Protein AF-A0A7X7R0M0-F1 (afdb_monomer)

Mean predicted aligned error: 4.73 Å

Sequence (84 aa):
ALKGIITSFKARLKARKELKLIKLIEKAEMLRVMTGYRYYILKIKGKNKIVSKQTAKRWCKDGTFRKGTTIEMIEKIAIYKTRL

Structure (mmCIF, N/CA/C/O backbone):
data_AF-A0A7X7R0M0-F1
#
_entry.id   AF-A0A7X7R0M0-F1
#
loop_
_atom_site.group_PDB
_atom_site.id
_atom_site.type_symbol
_atom_site.label_atom_id
_atom_site.label_alt_id
_atom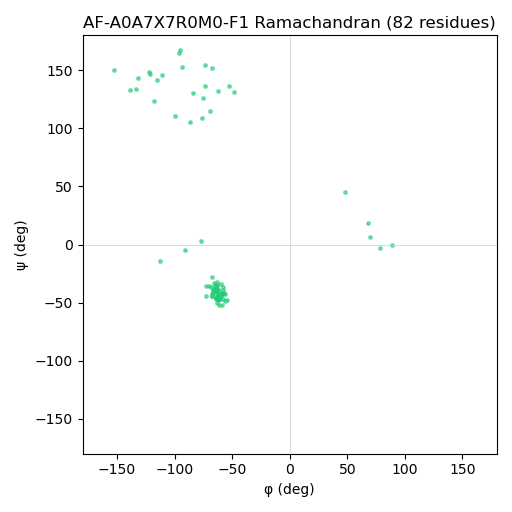_site.label_comp_id
_atom_site.label_asym_id
_atom_site.label_entity_id
_atom_site.label_seq_id
_atom_site.pdbx_PDB_ins_code
_atom_site.Cartn_x
_atom_site.Cartn_y
_atom_site.Cartn_z
_atom_site.occupancy
_atom_site.B_iso_or_equiv
_atom_site.auth_seq_id
_atom_site.auth_comp_id
_atom_site.auth_asym_id
_atom_site.auth_atom_id
_atom_site.pdbx_PDB_model_num
ATOM 1 N N . ALA A 1 1 ? 39.680 -5.722 1.896 1.00 67.25 1 ALA A N 1
ATOM 2 C CA . ALA A 1 1 ? 38.833 -6.672 1.138 1.00 67.25 1 ALA A CA 1
ATOM 3 C C . ALA A 1 1 ? 37.396 -6.783 1.685 1.00 67.25 1 ALA A C 1
ATOM 5 O O . ALA A 1 1 ? 36.462 -6.459 0.963 1.00 67.25 1 ALA A O 1
ATOM 6 N N . LEU A 1 2 ? 37.189 -7.149 2.960 1.00 73.06 2 LEU A N 1
ATOM 7 C CA . LEU A 1 2 ? 35.855 -7.422 3.543 1.00 73.06 2 LEU A CA 1
ATOM 8 C C . LEU A 1 2 ? 34.867 -6.236 3.539 1.00 73.06 2 LEU A C 1
ATOM 10 O O . LEU A 1 2 ? 33.703 -6.403 3.176 1.00 73.06 2 LEU A O 1
ATOM 14 N N . LYS A 1 3 ? 35.328 -5.018 3.872 1.00 75.38 3 LYS A N 1
ATOM 15 C CA . LYS A 1 3 ? 34.492 -3.800 3.814 1.00 75.38 3 LYS A CA 1
ATOM 16 C C . LYS A 1 3 ? 33.916 -3.553 2.411 1.00 75.38 3 LYS A C 1
ATOM 18 O O . LYS A 1 3 ? 32.751 -3.193 2.303 1.00 75.38 3 LYS A O 1
ATOM 23 N N . GLY A 1 4 ? 34.689 -3.796 1.349 1.00 80.38 4 GLY A N 1
ATOM 24 C CA . GLY A 1 4 ? 34.236 -3.616 -0.038 1.00 80.38 4 GLY A CA 1
ATOM 25 C C . GLY A 1 4 ? 33.128 -4.595 -0.438 1.00 80.38 4 GLY A C 1
ATOM 26 O O . GLY A 1 4 ? 32.154 -4.199 -1.076 1.00 80.38 4 GLY A O 1
ATOM 27 N N . ILE A 1 5 ? 33.227 -5.849 0.014 1.00 81.94 5 ILE A N 1
ATOM 28 C CA . ILE A 1 5 ? 32.216 -6.894 -0.220 1.00 81.94 5 ILE A CA 1
ATOM 29 C C . ILE A 1 5 ? 30.910 -6.569 0.521 1.00 81.94 5 ILE A C 1
ATOM 31 O O . ILE A 1 5 ? 29.824 -6.661 -0.048 1.00 81.94 5 ILE A O 1
ATOM 35 N N . ILE A 1 6 ? 30.995 -6.132 1.781 1.00 86.69 6 ILE A N 1
ATOM 36 C CA . ILE A 1 6 ? 29.809 -5.750 2.563 1.00 86.69 6 ILE A CA 1
ATOM 37 C C . ILE A 1 6 ? 29.103 -4.546 1.924 1.00 86.69 6 ILE A C 1
ATOM 39 O O . ILE A 1 6 ? 27.873 -4.523 1.828 1.00 86.69 6 ILE A O 1
ATOM 43 N N . THR A 1 7 ? 29.866 -3.550 1.470 1.00 87.94 7 THR A N 1
ATOM 44 C CA . THR A 1 7 ? 29.316 -2.354 0.822 1.00 87.94 7 THR A CA 1
ATOM 45 C C . THR A 1 7 ? 28.601 -2.698 -0.484 1.00 87.94 7 THR A C 1
ATOM 47 O O . THR A 1 7 ? 27.453 -2.285 -0.675 1.00 87.94 7 THR A O 1
ATOM 50 N N . SER A 1 8 ? 29.213 -3.509 -1.352 1.00 85.50 8 SER A N 1
ATOM 51 C CA . SER A 1 8 ? 28.596 -3.921 -2.620 1.00 85.50 8 SER A CA 1
ATOM 52 C C . SER A 1 8 ? 27.342 -4.779 -2.406 1.00 85.50 8 SER A C 1
ATOM 54 O O . SER A 1 8 ? 26.332 -4.594 -3.093 1.00 85.50 8 SER A O 1
ATOM 56 N N . PHE A 1 9 ? 27.339 -5.649 -1.392 1.00 90.94 9 PHE A N 1
ATOM 57 C CA . PHE A 1 9 ? 26.160 -6.428 -1.016 1.00 90.94 9 PHE A CA 1
ATOM 58 C C . PHE A 1 9 ? 25.003 -5.545 -0.526 1.00 90.94 9 PHE A C 1
ATOM 60 O O . PHE A 1 9 ? 23.867 -5.698 -0.986 1.00 90.94 9 PHE A O 1
ATOM 67 N N . LYS A 1 10 ? 25.277 -4.572 0.356 1.00 90.12 10 LYS A N 1
ATOM 68 C CA . LYS A 1 10 ? 24.269 -3.603 0.825 1.00 90.12 10 LYS A CA 1
ATOM 69 C C . LYS A 1 10 ? 23.667 -2.806 -0.335 1.00 90.12 10 LYS A C 1
ATOM 71 O O . LYS A 1 10 ? 22.445 -2.6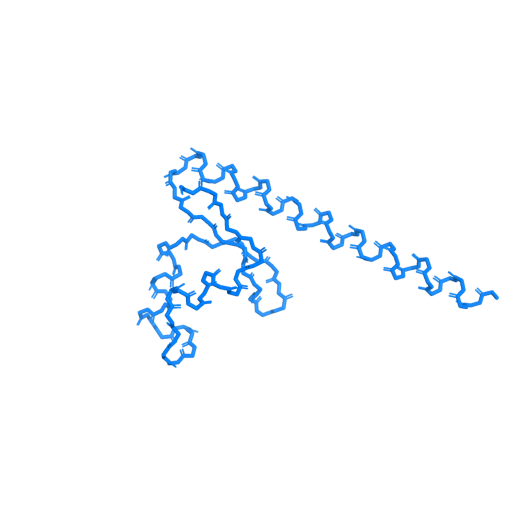48 -0.383 1.00 90.12 10 LYS A O 1
ATOM 76 N N . ALA A 1 11 ? 24.493 -2.361 -1.283 1.00 89.50 11 ALA A N 1
ATOM 77 C CA . ALA A 1 11 ? 24.032 -1.655 -2.478 1.00 89.50 11 ALA A CA 1
ATOM 78 C C . ALA A 1 11 ? 23.090 -2.526 -3.327 1.00 89.50 11 ALA A C 1
ATOM 80 O O . ALA A 1 11 ? 21.987 -2.100 -3.674 1.00 89.50 11 ALA A O 1
ATOM 81 N N . ARG A 1 12 ? 23.460 -3.789 -3.573 1.00 91.25 12 ARG A N 1
ATOM 82 C CA . ARG A 1 12 ? 22.628 -4.736 -4.333 1.00 91.25 12 ARG A CA 1
ATOM 83 C C . ARG A 1 12 ? 21.292 -5.028 -3.638 1.00 91.25 12 ARG A C 1
ATOM 85 O O . ARG A 1 12 ? 20.252 -5.095 -4.295 1.00 91.25 12 ARG A O 1
ATOM 92 N N . LEU A 1 13 ? 21.282 -5.158 -2.308 1.00 91.62 13 LEU A N 1
ATOM 93 C CA . LEU A 1 13 ? 20.044 -5.306 -1.534 1.00 91.62 13 LEU A CA 1
ATOM 94 C C . LEU A 1 13 ? 19.142 -4.071 -1.623 1.00 91.62 13 LEU A C 1
ATOM 96 O O . LEU A 1 13 ? 17.921 -4.223 -1.716 1.00 91.62 13 LEU A O 1
ATOM 100 N N . LYS A 1 14 ? 19.724 -2.867 -1.592 1.00 89.94 14 LYS A N 1
ATOM 101 C CA . LYS A 1 14 ? 18.991 -1.605 -1.753 1.00 89.94 14 LYS A CA 1
ATOM 102 C C . LYS A 1 14 ? 18.314 -1.547 -3.125 1.00 89.94 14 LYS A C 1
ATOM 104 O O . LYS A 1 14 ? 17.090 -1.444 -3.170 1.00 89.94 14 LYS A O 1
ATOM 109 N N . ALA A 1 15 ? 19.068 -1.779 -4.199 1.00 87.94 15 ALA A N 1
ATOM 110 C CA . ALA A 1 15 ? 18.538 -1.813 -5.563 1.00 87.94 15 ALA A CA 1
ATOM 111 C C . ALA A 1 15 ? 17.404 -2.843 -5.720 1.00 87.94 15 ALA A C 1
ATOM 113 O O . ALA A 1 15 ? 16.353 -2.565 -6.294 1.00 87.94 15 ALA A O 1
ATOM 114 N N . ARG A 1 16 ? 17.551 -4.039 -5.131 1.00 90.62 16 ARG A N 1
ATOM 115 C CA . ARG A 1 16 ? 16.496 -5.065 -5.170 1.00 90.62 16 ARG A CA 1
ATOM 116 C C . ARG A 1 16 ? 15.226 -4.642 -4.423 1.00 90.62 16 ARG A C 1
ATOM 118 O O . ARG A 1 16 ? 14.129 -5.026 -4.833 1.00 90.62 16 ARG A O 1
ATOM 125 N N . LYS A 1 17 ? 15.347 -3.898 -3.317 1.00 89.12 17 LYS A N 1
ATOM 126 C CA . LYS A 1 17 ? 14.190 -3.339 -2.594 1.00 89.12 17 LYS A CA 1
ATOM 127 C C . LYS A 1 17 ? 13.489 -2.264 -3.423 1.00 89.12 17 LYS A C 1
ATOM 129 O O . LYS A 1 17 ? 12.263 -2.282 -3.483 1.00 89.12 17 LYS A O 1
ATOM 134 N N . GLU A 1 18 ? 14.251 -1.394 -4.078 1.00 90.06 18 GLU A N 1
ATOM 135 C CA . GLU A 1 18 ? 13.730 -0.352 -4.970 1.00 90.06 18 GLU A CA 1
ATOM 136 C C . GLU A 1 18 ? 12.988 -0.965 -6.163 1.00 90.06 18 GLU A C 1
ATOM 138 O O . GLU A 1 18 ? 11.824 -0.643 -6.377 1.00 90.06 18 GLU A O 1
ATOM 143 N N . LEU A 1 19 ? 13.572 -1.959 -6.842 1.00 92.94 19 LEU A N 1
ATOM 144 C CA . LEU A 1 19 ? 12.915 -2.688 -7.937 1.00 92.94 19 LEU A CA 1
ATOM 145 C C . LEU A 1 19 ? 11.593 -3.340 -7.511 1.00 92.94 19 LEU A C 1
ATOM 147 O O . LEU A 1 19 ? 10.606 -3.305 -8.242 1.00 92.94 19 LEU A O 1
ATOM 151 N N . LYS A 1 20 ? 11.546 -3.938 -6.313 1.00 93.62 20 LYS A N 1
ATOM 152 C CA . LYS A 1 20 ? 10.297 -4.495 -5.771 1.00 93.62 20 LYS A CA 1
ATOM 153 C C . LYS A 1 20 ? 9.251 -3.412 -5.523 1.00 93.62 20 LYS A C 1
ATOM 155 O O . LYS A 1 20 ? 8.070 -3.671 -5.730 1.00 93.62 20 LYS A O 1
ATOM 160 N N . LEU A 1 21 ? 9.667 -2.238 -5.052 1.00 95.12 21 LEU A N 1
ATOM 161 C CA . LEU A 1 21 ? 8.760 -1.116 -4.840 1.00 95.12 21 LEU A CA 1
ATOM 162 C C . LEU A 1 21 ? 8.225 -0.579 -6.171 1.00 95.12 21 LEU A C 1
ATOM 164 O O . LEU A 1 21 ? 7.018 -0.400 -6.279 1.00 95.12 21 LEU A O 1
ATOM 168 N N . ILE A 1 22 ? 9.079 -0.415 -7.184 1.00 96.44 22 ILE A N 1
ATOM 169 C CA . ILE A 1 22 ? 8.686 0.026 -8.532 1.00 96.44 22 ILE A CA 1
ATOM 170 C C . ILE A 1 22 ? 7.614 -0.903 -9.113 1.00 96.44 22 ILE A C 1
ATOM 172 O O . ILE A 1 22 ? 6.539 -0.438 -9.476 1.00 96.44 22 ILE A O 1
ATOM 176 N N . LYS A 1 23 ? 7.821 -2.226 -9.060 1.00 97.19 23 LYS A N 1
ATOM 177 C CA . LYS A 1 23 ? 6.818 -3.205 -9.523 1.00 97.19 23 LYS A CA 1
ATOM 178 C C . LYS A 1 23 ? 5.480 -3.112 -8.782 1.00 97.19 23 LYS A C 1
ATOM 180 O O . LYS A 1 23 ? 4.425 -3.383 -9.349 1.00 97.19 23 LYS A O 1
ATOM 185 N N . LEU A 1 24 ? 5.502 -2.766 -7.493 1.00 97.56 24 LEU A N 1
ATOM 186 C CA . LEU A 1 24 ? 4.271 -2.547 -6.730 1.00 97.56 24 LEU A CA 1
ATOM 187 C C . LEU A 1 24 ? 3.580 -1.240 -7.128 1.00 97.56 24 LEU A C 1
ATOM 189 O O . LEU A 1 24 ? 2.353 -1.208 -7.139 1.00 97.56 24 LEU A O 1
ATOM 193 N N . ILE A 1 25 ? 4.343 -0.192 -7.449 1.00 97.75 25 ILE A N 1
ATOM 194 C CA . ILE A 1 25 ? 3.810 1.079 -7.956 1.00 97.75 25 ILE A CA 1
ATOM 195 C C . ILE A 1 25 ? 3.126 0.853 -9.304 1.00 97.75 25 ILE A C 1
ATOM 197 O O . ILE A 1 25 ? 1.958 1.202 -9.444 1.00 97.75 25 ILE A O 1
ATOM 201 N N . GLU A 1 26 ? 3.796 0.183 -10.244 1.00 97.81 26 GLU A N 1
ATOM 202 C CA . GLU A 1 26 ? 3.231 -0.174 -11.553 1.00 97.81 26 GLU A CA 1
ATOM 203 C C . GLU A 1 26 ? 1.924 -0.954 -11.398 1.00 97.81 26 GLU A C 1
ATOM 205 O O . GLU A 1 26 ? 0.901 -0.596 -11.977 1.00 97.81 26 GLU A O 1
ATOM 210 N N . LYS A 1 27 ? 1.917 -1.977 -10.535 1.00 97.94 27 LYS A N 1
ATOM 211 C CA . LYS A 1 27 ? 0.712 -2.767 -10.269 1.00 97.94 27 LYS A CA 1
ATOM 212 C C . LYS A 1 27 ? -0.406 -1.941 -9.623 1.00 97.94 27 LYS A C 1
ATOM 214 O O . LYS A 1 27 ? -1.574 -2.164 -9.929 1.00 97.94 27 LYS A O 1
ATOM 219 N N . ALA A 1 28 ? -0.080 -1.015 -8.723 1.00 97.75 28 ALA A N 1
ATOM 220 C CA . ALA A 1 28 ? -1.072 -0.137 -8.106 1.00 97.75 28 ALA A CA 1
ATOM 221 C C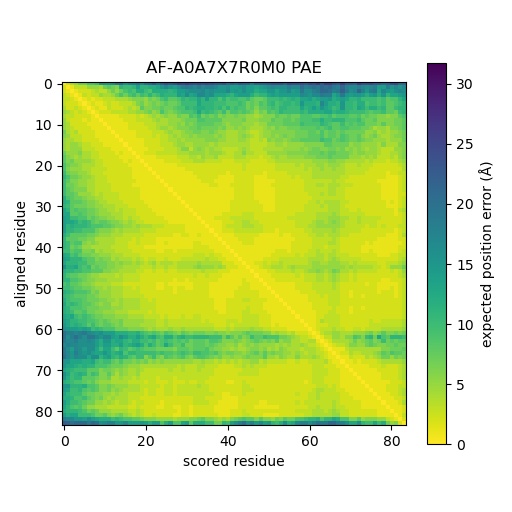 . ALA A 1 28 ? -1.694 0.821 -9.135 1.00 97.75 28 ALA A C 1
ATOM 223 O O . ALA A 1 28 ? -2.906 1.024 -9.112 1.00 97.75 28 ALA A O 1
ATOM 224 N N . GLU A 1 29 ? -0.892 1.363 -10.053 1.00 97.94 29 GLU A N 1
ATOM 225 C CA . GLU A 1 29 ? -1.375 2.202 -11.154 1.00 97.94 29 GLU A CA 1
ATOM 226 C C . GLU A 1 29 ? -2.229 1.409 -12.152 1.00 97.94 29 GLU A C 1
ATOM 228 O O . GLU A 1 29 ? -3.307 1.872 -12.514 1.00 97.94 29 GLU A O 1
ATOM 233 N N . MET A 1 30 ? -1.843 0.179 -12.512 1.00 97.56 30 MET A N 1
ATOM 234 C CA . MET A 1 30 ? -2.688 -0.703 -13.335 1.00 97.56 30 MET A CA 1
ATOM 235 C C . MET A 1 30 ? -4.0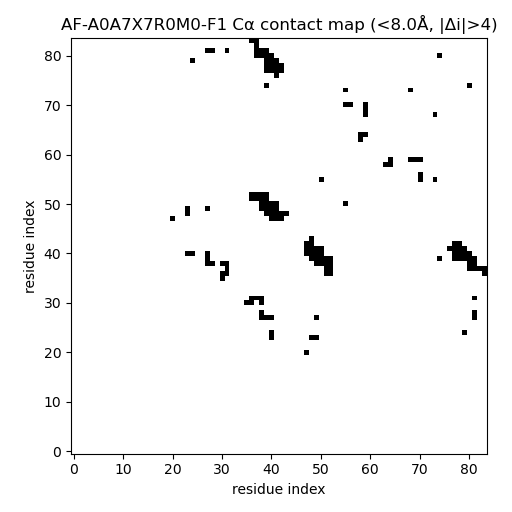47 -0.956 -12.677 1.00 97.56 30 MET A C 1
ATOM 237 O O . MET A 1 30 ? -5.086 -0.807 -13.314 1.00 97.56 30 MET A O 1
ATOM 241 N N . LEU A 1 31 ? -4.056 -1.284 -11.380 1.00 97.44 31 LEU A N 1
ATOM 242 C CA . LEU A 1 31 ? -5.296 -1.485 -10.629 1.00 97.44 31 LEU A CA 1
ATOM 243 C C . LEU A 1 31 ? -6.149 -0.216 -10.585 1.00 97.44 31 LEU A C 1
ATOM 245 O O . LEU A 1 31 ? -7.370 -0.306 -10.708 1.00 97.44 31 LEU A O 1
ATOM 249 N N . ARG A 1 32 ? -5.529 0.963 -10.442 1.00 97.00 32 ARG A N 1
ATOM 250 C CA . ARG A 1 32 ? -6.242 2.241 -10.534 1.00 97.00 32 ARG A CA 1
ATOM 251 C C . ARG A 1 32 ? -6.913 2.387 -11.895 1.00 97.00 32 ARG A C 1
ATOM 253 O O . ARG A 1 32 ? -8.103 2.670 -11.925 1.00 97.00 32 ARG A O 1
ATOM 260 N N . VAL A 1 33 ? -6.174 2.203 -12.988 1.00 96.50 33 VAL A N 1
ATOM 261 C CA . VAL A 1 33 ? -6.711 2.338 -14.353 1.00 96.50 33 VAL A CA 1
ATOM 262 C C . VAL A 1 33 ? -7.868 1.364 -14.583 1.00 96.50 33 VAL A C 1
ATOM 264 O O . VAL A 1 33 ? -8.890 1.753 -15.131 1.00 96.50 33 VAL A O 1
ATOM 267 N N . MET A 1 34 ? -7.744 0.126 -14.100 1.00 96.69 34 MET A N 1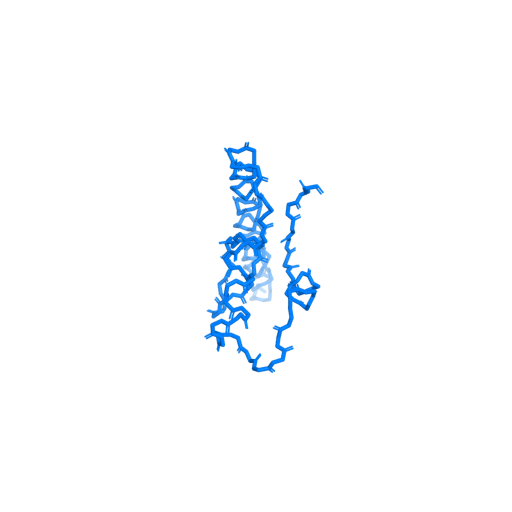
ATOM 268 C CA . MET A 1 34 ? -8.771 -0.907 -14.260 1.00 96.69 34 MET A CA 1
ATOM 269 C C . MET A 1 34 ? -10.043 -0.670 -13.438 1.00 96.69 34 MET A C 1
ATOM 271 O O . MET A 1 34 ? -11.123 -1.052 -13.870 1.00 96.69 34 MET A O 1
ATOM 275 N N . THR A 1 35 ? -9.924 -0.124 -12.226 1.00 95.75 35 THR A N 1
ATOM 276 C CA . THR A 1 35 ? -11.045 -0.076 -11.262 1.00 95.75 35 THR A CA 1
ATOM 277 C C . THR A 1 35 ? -11.566 1.329 -10.976 1.00 95.75 35 THR A C 1
ATOM 279 O O . THR A 1 35 ? -12.607 1.475 -10.344 1.00 95.75 35 THR A O 1
ATOM 282 N N . GLY A 1 36 ? -10.824 2.370 -11.358 1.00 94.12 36 GLY A N 1
ATOM 283 C CA . GLY A 1 36 ? -11.112 3.756 -10.985 1.00 94.12 36 GLY A CA 1
ATOM 284 C C . GLY A 1 36 ? -10.875 4.077 -9.503 1.00 94.12 36 GLY A C 1
ATOM 285 O O . GLY A 1 36 ? -11.188 5.178 -9.053 1.00 94.12 36 GLY A O 1
ATOM 286 N N . TYR A 1 37 ? -10.325 3.153 -8.708 1.00 95.25 37 TYR A N 1
ATOM 287 C CA . TYR A 1 37 ? -10.108 3.369 -7.276 1.00 95.25 37 TYR A CA 1
ATOM 288 C C . TYR A 1 37 ? -8.715 3.907 -6.944 1.00 95.25 37 TYR A C 1
ATOM 290 O O . TYR A 1 37 ? -7.722 3.629 -7.615 1.00 95.25 37 TYR A O 1
ATOM 298 N N . ARG A 1 38 ? -8.616 4.642 -5.825 1.00 96.12 38 ARG A N 1
ATOM 299 C CA . ARG A 1 38 ? -7.315 4.999 -5.239 1.00 96.12 38 ARG A CA 1
ATOM 300 C C . ARG A 1 38 ? -6.694 3.783 -4.581 1.00 96.12 38 ARG A C 1
ATOM 302 O O . ARG A 1 38 ? -7.359 3.110 -3.789 1.00 96.12 38 ARG A O 1
ATOM 309 N N . TYR A 1 39 ? -5.401 3.600 -4.802 1.00 97.81 39 TYR A N 1
ATOM 310 C CA . TYR A 1 39 ? -4.601 2.587 -4.133 1.00 97.81 39 TYR A CA 1
ATOM 311 C C . TYR A 1 39 ? -3.431 3.222 -3.388 1.00 97.81 39 TYR A C 1
ATOM 313 O O . TYR A 1 39 ? -2.876 4.243 -3.794 1.00 97.81 39 TYR A O 1
ATOM 321 N N . TYR A 1 40 ? -3.053 2.580 -2.291 1.00 97.44 40 TYR A N 1
ATOM 322 C CA . TYR A 1 40 ? -1.926 2.934 -1.446 1.00 97.44 40 TYR A CA 1
ATOM 323 C C . TYR A 1 40 ? -0.956 1.767 -1.364 1.00 97.44 40 TYR A C 1
ATOM 325 O O . TYR A 1 40 ? -1.375 0.610 -1.318 1.00 97.44 40 TYR A O 1
ATOM 333 N N . ILE A 1 41 ? 0.333 2.070 -1.263 1.00 97.69 41 ILE A N 1
ATOM 334 C CA . ILE A 1 41 ? 1.341 1.103 -0.836 1.00 97.69 41 ILE A CA 1
ATOM 335 C C . ILE A 1 41 ? 1.634 1.359 0.637 1.00 97.69 41 ILE A C 1
ATOM 337 O O . ILE A 1 41 ? 2.230 2.371 0.999 1.00 97.69 41 ILE A O 1
ATOM 341 N N . LEU A 1 42 ? 1.220 0.425 1.488 1.00 95.69 42 LEU A N 1
ATOM 342 C CA . LEU A 1 42 ? 1.400 0.493 2.936 1.00 95.69 42 LEU A CA 1
ATOM 343 C C . LEU A 1 42 ? 2.404 -0.561 3.396 1.00 95.69 42 LEU A C 1
ATOM 345 O O . LEU A 1 42 ? 2.442 -1.676 2.865 1.00 95.69 42 LEU A O 1
ATOM 349 N N . LYS A 1 43 ? 3.190 -0.240 4.426 1.00 93.75 43 LYS A N 1
ATOM 350 C CA . LYS A 1 43 ? 4.033 -1.229 5.103 1.00 93.75 43 LYS A CA 1
ATOM 351 C C . LYS A 1 43 ? 3.222 -1.923 6.192 1.00 93.75 43 LYS A C 1
ATOM 353 O O . LYS A 1 43 ? 2.979 -1.356 7.248 1.00 93.75 43 LYS A O 1
ATOM 358 N N . ILE A 1 44 ? 2.823 -3.166 5.944 1.00 90.19 44 ILE A N 1
ATOM 359 C CA . ILE A 1 44 ? 2.011 -3.968 6.865 1.00 90.19 44 ILE A CA 1
ATOM 360 C C . ILE A 1 44 ? 2.811 -5.203 7.273 1.00 90.19 44 ILE A C 1
ATOM 362 O O . ILE A 1 44 ? 3.245 -5.974 6.415 1.00 90.19 44 ILE A O 1
ATOM 366 N N . LYS A 1 45 ? 3.017 -5.397 8.585 1.00 89.00 45 LYS A N 1
ATOM 367 C CA . LYS A 1 45 ? 3.815 -6.507 9.149 1.00 89.00 45 LYS A CA 1
ATOM 368 C C . LYS A 1 45 ? 5.179 -6.666 8.445 1.00 89.00 45 LYS A C 1
ATOM 370 O O . LYS A 1 45 ? 5.566 -7.753 8.028 1.00 89.00 45 LYS A O 1
ATOM 375 N N . GLY A 1 46 ? 5.868 -5.545 8.221 1.00 89.69 46 GLY A N 1
ATOM 376 C CA . GLY A 1 46 ? 7.188 -5.506 7.579 1.00 89.69 46 GLY A CA 1
ATOM 377 C C . GLY A 1 46 ? 7.204 -5.651 6.051 1.00 89.69 46 GLY A C 1
ATOM 378 O O . GLY A 1 46 ? 8.276 -5.529 5.459 1.00 89.69 46 GLY A O 1
ATOM 379 N N . LYS A 1 47 ? 6.055 -5.856 5.393 1.00 92.00 47 LYS A N 1
ATOM 380 C CA . LYS A 1 47 ? 5.954 -6.038 3.935 1.00 92.00 47 LYS A CA 1
ATOM 381 C C . LYS A 1 47 ? 5.181 -4.895 3.280 1.00 92.00 47 LYS A C 1
ATOM 383 O O . LYS A 1 47 ? 4.173 -4.443 3.813 1.00 92.00 47 LYS A O 1
ATOM 388 N N . ASN A 1 48 ? 5.627 -4.469 2.101 1.00 96.00 48 ASN A N 1
ATOM 389 C CA . ASN A 1 48 ? 4.900 -3.497 1.287 1.00 96.00 48 ASN A CA 1
ATOM 390 C C . ASN A 1 48 ? 3.703 -4.200 0.634 1.00 96.00 48 ASN A C 1
ATOM 392 O O . ASN A 1 48 ? 3.878 -5.233 -0.014 1.00 96.00 48 ASN A O 1
ATOM 396 N N . LYS A 1 49 ? 2.500 -3.660 0.822 1.00 95.94 49 LYS A N 1
ATOM 397 C CA . LYS A 1 49 ? 1.254 -4.197 0.266 1.00 95.94 49 LYS A CA 1
ATOM 398 C C . LYS A 1 49 ? 0.448 -3.095 -0.405 1.00 95.94 49 LYS A C 1
ATOM 400 O O . LYS A 1 49 ? 0.396 -1.981 0.106 1.00 95.94 49 LYS A O 1
ATOM 405 N N . ILE A 1 50 ? -0.198 -3.444 -1.513 1.00 97.69 50 ILE A N 1
ATOM 406 C CA . ILE A 1 50 ? -1.151 -2.578 -2.209 1.00 97.69 50 ILE A CA 1
ATOM 407 C C . ILE A 1 50 ? -2.515 -2.727 -1.530 1.00 97.69 50 ILE A C 1
ATOM 409 O O . ILE A 1 50 ? -2.965 -3.848 -1.293 1.00 97.69 50 ILE A O 1
ATOM 413 N N . VAL A 1 51 ? -3.154 -1.609 -1.201 1.00 96.50 51 VAL A N 1
ATOM 414 C CA . VAL A 1 51 ? -4.433 -1.551 -0.483 1.00 96.50 51 VAL A CA 1
ATOM 415 C C . VAL A 1 51 ? -5.297 -0.465 -1.114 1.00 96.50 51 VAL A C 1
ATOM 417 O O . VAL A 1 51 ? -4.809 0.635 -1.350 1.00 96.50 51 VAL A O 1
ATOM 420 N N . SER A 1 52 ? -6.571 -0.743 -1.393 1.00 96.50 52 SER A N 1
ATOM 421 C CA . SER A 1 52 ? -7.487 0.286 -1.906 1.00 96.50 52 SER A CA 1
ATOM 422 C C . SER A 1 52 ? -7.898 1.273 -0.801 1.00 96.50 52 SER A C 1
ATOM 424 O O . SER A 1 52 ? -7.956 0.907 0.378 1.00 96.50 52 SER A O 1
ATOM 426 N N . LYS A 1 53 ? -8.267 2.511 -1.158 1.00 95.56 53 LYS A N 1
ATOM 427 C CA . LYS A 1 53 ? -8.810 3.484 -0.189 1.00 95.56 53 LYS A CA 1
ATOM 428 C C . LYS A 1 53 ? -10.058 2.967 0.520 1.00 95.56 53 LYS A C 1
ATOM 430 O O . LYS A 1 53 ? -10.227 3.218 1.710 1.00 95.56 53 LYS A O 1
ATOM 435 N N . GLN A 1 54 ? -10.912 2.228 -0.185 1.00 94.88 54 GLN A N 1
ATOM 436 C CA . GLN A 1 54 ? -12.116 1.633 0.394 1.00 94.88 54 GLN A CA 1
ATOM 437 C C . GLN A 1 54 ? -11.763 0.592 1.463 1.00 94.88 54 GLN A C 1
ATOM 439 O O . GLN A 1 54 ? -12.296 0.639 2.570 1.00 94.88 54 GLN A O 1
ATOM 444 N N . THR A 1 55 ? -10.803 -0.290 1.173 1.00 94.25 55 THR A N 1
ATOM 445 C CA . THR A 1 55 ? -10.303 -1.283 2.133 1.00 94.25 55 THR A CA 1
ATOM 446 C C . THR A 1 55 ? -9.671 -0.610 3.351 1.00 94.25 55 THR A C 1
ATOM 448 O O . THR A 1 55 ? -9.966 -0.994 4.478 1.00 94.25 55 THR A O 1
ATOM 451 N N . ALA A 1 56 ? -8.855 0.429 3.148 1.00 93.38 56 ALA A N 1
ATOM 452 C CA . ALA A 1 56 ? -8.253 1.177 4.250 1.00 93.38 56 ALA A CA 1
ATOM 453 C C . ALA A 1 56 ? -9.316 1.847 5.141 1.00 93.38 56 ALA A C 1
ATOM 455 O O . ALA A 1 56 ? -9.245 1.736 6.363 1.00 93.38 56 ALA A O 1
ATOM 456 N N . LYS A 1 57 ? -10.347 2.466 4.544 1.00 93.50 57 LYS A N 1
ATOM 457 C CA . LYS A 1 57 ? -11.495 3.018 5.284 1.00 93.50 57 LYS A CA 1
ATOM 458 C C . LYS A 1 57 ? -12.221 1.945 6.091 1.00 93.50 57 LYS A C 1
ATOM 460 O O . LYS A 1 57 ? -12.578 2.194 7.238 1.00 93.50 57 LYS A O 1
ATOM 465 N N . ARG A 1 58 ? -12.431 0.762 5.508 1.00 93.25 58 ARG A N 1
ATOM 466 C CA . ARG A 1 58 ? -13.049 -0.370 6.203 1.00 93.25 58 ARG A CA 1
ATOM 467 C C . ARG A 1 58 ? -12.211 -0.808 7.406 1.00 93.25 58 ARG A C 1
ATOM 469 O O . ARG A 1 58 ? -12.744 -0.905 8.496 1.00 93.25 58 ARG A O 1
ATOM 476 N N . TRP A 1 59 ? -10.897 -0.955 7.260 1.00 91.50 59 TRP A N 1
ATOM 477 C CA . TRP A 1 59 ? -10.013 -1.316 8.377 1.00 91.50 59 TRP A CA 1
ATOM 478 C C . TRP A 1 59 ? -9.963 -0.280 9.506 1.00 91.50 59 TRP A C 1
ATOM 480 O O . TRP A 1 59 ? -9.801 -0.662 10.665 1.00 91.50 59 TRP A O 1
ATOM 490 N N . CYS A 1 60 ? -10.110 1.012 9.191 1.00 90.19 60 CYS A N 1
ATOM 491 C CA . CYS A 1 60 ? -10.2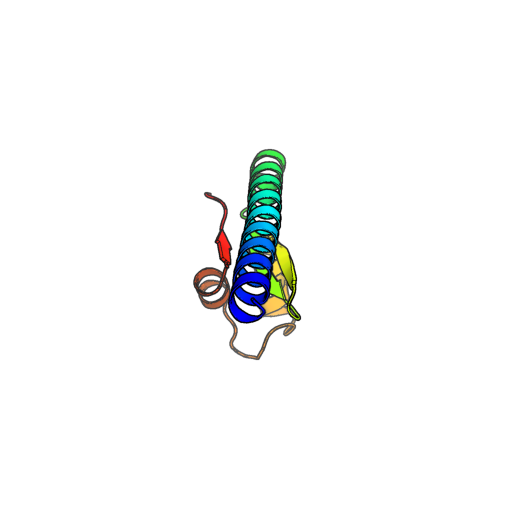86 2.053 10.208 1.00 90.19 60 CYS A CA 1
ATOM 492 C C . CYS A 1 60 ? -11.585 1.864 11.004 1.00 90.19 60 CYS A C 1
ATOM 494 O O . CYS A 1 60 ? -11.582 2.075 12.212 1.00 90.19 60 CYS A O 1
ATOM 496 N N . LYS A 1 61 ? -12.678 1.461 10.340 1.00 88.44 61 LYS A N 1
ATOM 497 C CA . LYS A 1 61 ? -13.976 1.202 10.986 1.00 88.44 61 LYS A CA 1
ATOM 498 C C . LYS A 1 61 ? -13.967 -0.091 11.801 1.00 88.44 61 LYS A C 1
ATOM 500 O O . LYS A 1 61 ? -14.414 -0.091 12.939 1.00 88.44 61 LYS A O 1
ATOM 505 N N . ASP A 1 62 ? -13.395 -1.152 11.241 1.00 87.88 62 ASP A N 1
ATOM 506 C CA . ASP A 1 62 ? -13.397 -2.504 11.811 1.00 87.88 62 ASP A CA 1
ATOM 507 C C . ASP A 1 62 ? -12.377 -2.663 12.965 1.00 87.88 62 ASP A C 1
ATOM 509 O O . ASP A 1 62 ? -12.171 -3.764 13.468 1.00 87.88 62 ASP A O 1
ATOM 513 N N . GLY A 1 63 ? -11.675 -1.592 13.366 1.00 78.44 63 GLY A N 1
ATOM 514 C CA . GLY A 1 63 ? -10.698 -1.627 14.463 1.00 78.44 63 GLY A CA 1
ATOM 515 C C . GLY A 1 63 ? -9.444 -2.458 14.167 1.00 78.44 63 GLY A C 1
ATOM 516 O O . GLY A 1 63 ? -8.727 -2.848 15.084 1.00 78.44 63 GLY A O 1
ATOM 517 N N . THR A 1 64 ? -9.154 -2.738 12.890 1.00 81.38 64 THR A N 1
ATOM 518 C CA . THR A 1 64 ? -7.964 -3.510 12.482 1.00 81.38 64 THR A CA 1
ATOM 519 C C . THR A 1 64 ? -6.666 -2.740 12.751 1.00 81.38 64 THR A C 1
ATOM 521 O O . THR A 1 64 ? -5.604 -3.332 12.955 1.00 81.38 64 THR A O 1
ATOM 524 N N . PHE A 1 65 ? -6.742 -1.410 12.742 1.00 81.88 65 PHE A N 1
ATOM 525 C CA . PHE A 1 65 ? -5.658 -0.527 13.157 1.00 81.88 65 PHE A CA 1
ATOM 526 C C . PHE A 1 65 ? -5.815 -0.093 14.614 1.00 81.88 65 PHE A C 1
ATOM 528 O O . PHE A 1 65 ? -6.875 -0.235 15.219 1.00 81.88 65 PHE A O 1
ATOM 535 N N . ARG A 1 66 ? -4.754 0.498 15.177 1.00 83.38 66 ARG A N 1
ATOM 536 C CA . ARG A 1 66 ? -4.793 1.092 16.519 1.00 83.38 66 ARG A CA 1
ATOM 537 C C . ARG A 1 66 ? -5.970 2.072 16.624 1.00 83.38 66 ARG A C 1
ATOM 539 O O . ARG A 1 66 ? -6.180 2.874 15.712 1.00 83.38 66 ARG A O 1
ATOM 546 N N . LYS A 1 67 ? -6.706 2.033 17.740 1.00 82.44 67 LYS A N 1
ATOM 547 C CA . LYS A 1 67 ? -7.820 2.956 18.020 1.00 82.44 67 LYS A CA 1
ATOM 548 C C . LYS A 1 67 ? -7.392 4.407 17.752 1.00 82.44 67 LYS A C 1
ATOM 550 O O . LYS A 1 67 ? -6.321 4.818 18.193 1.00 82.44 67 LYS A O 1
ATOM 555 N N . GLY A 1 68 ? -8.215 5.145 17.006 1.00 84.38 68 GLY A N 1
ATOM 556 C CA . GLY A 1 68 ? -7.928 6.521 16.578 1.00 84.38 68 GLY A CA 1
ATOM 557 C C . GLY A 1 68 ? -7.170 6.650 15.250 1.00 84.38 68 GLY A C 1
ATOM 558 O O . GLY A 1 68 ? -6.918 7.766 14.813 1.00 84.38 68 GLY A O 1
ATOM 559 N N . THR A 1 69 ? -6.823 5.544 14.578 1.00 90.31 69 THR A N 1
ATOM 560 C CA . THR A 1 69 ? -6.205 5.608 13.242 1.00 90.31 69 THR A CA 1
ATOM 561 C C . THR A 1 69 ? -7.215 6.107 12.211 1.00 90.31 69 THR A C 1
ATOM 563 O O . THR A 1 69 ? -8.184 5.409 11.904 1.00 90.31 69 THR A O 1
ATOM 566 N N . THR A 1 70 ? -6.965 7.283 11.636 1.00 93.25 70 THR A N 1
ATOM 567 C CA . THR A 1 70 ? -7.805 7.857 10.575 1.00 93.25 70 THR A CA 1
ATOM 568 C C . THR A 1 70 ? -7.256 7.560 9.179 1.00 93.25 70 THR A C 1
ATOM 570 O O . THR A 1 70 ? -6.095 7.173 9.007 1.00 93.25 70 THR A O 1
ATOM 573 N N . ILE A 1 71 ? -8.084 7.756 8.149 1.00 93.44 71 ILE A N 1
ATOM 574 C CA . ILE A 1 71 ? -7.656 7.551 6.760 1.00 93.44 71 ILE A CA 1
ATOM 575 C C . ILE A 1 71 ? -6.586 8.570 6.345 1.00 93.44 71 ILE A C 1
ATOM 577 O O . ILE A 1 71 ? -5.670 8.228 5.605 1.00 93.44 71 ILE A 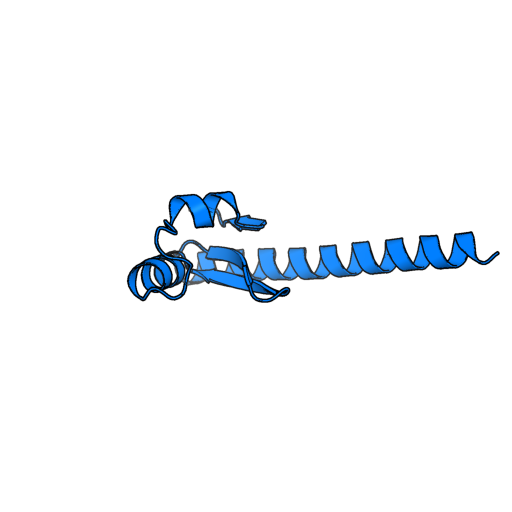O 1
ATOM 581 N N . GLU A 1 72 ? -6.643 9.792 6.870 1.00 93.94 72 GLU A N 1
ATOM 582 C CA . GLU A 1 72 ? -5.665 10.854 6.625 1.00 93.94 72 GLU A CA 1
ATOM 583 C C . GLU A 1 72 ? -4.295 10.470 7.191 1.00 93.94 72 GLU A C 1
ATOM 585 O O . GLU A 1 72 ? -3.268 10.704 6.554 1.00 93.94 72 GLU A O 1
ATOM 590 N N . MET A 1 73 ? -4.263 9.831 8.367 1.00 93.50 73 MET A N 1
ATOM 591 C CA . MET A 1 73 ? -3.024 9.291 8.929 1.00 93.50 73 MET A CA 1
ATOM 592 C C . MET A 1 73 ? -2.441 8.203 8.027 1.00 93.50 73 MET A C 1
ATOM 594 O O . MET A 1 73 ? -1.246 8.230 7.742 1.00 93.50 73 MET A O 1
ATOM 598 N N . ILE A 1 74 ? -3.282 7.286 7.533 1.00 93.00 74 ILE A N 1
ATOM 599 C CA . ILE A 1 74 ? -2.864 6.235 6.594 1.00 93.00 74 ILE A CA 1
ATOM 600 C C . ILE A 1 74 ? -2.287 6.847 5.313 1.00 93.00 74 ILE A C 1
ATOM 602 O O . ILE A 1 74 ? -1.236 6.410 4.848 1.00 93.00 74 ILE A O 1
ATOM 606 N N . GLU A 1 75 ? -2.935 7.870 4.756 1.00 93.81 75 GLU A N 1
ATOM 607 C CA . GLU A 1 75 ? -2.455 8.562 3.557 1.00 93.81 75 GLU A CA 1
ATOM 608 C C . GLU A 1 75 ? -1.111 9.268 3.779 1.00 93.81 75 GLU A C 1
ATOM 610 O O . GLU A 1 75 ? -0.288 9.281 2.864 1.00 93.81 75 GLU A O 1
ATOM 615 N N . LYS A 1 76 ? -0.865 9.822 4.975 1.00 94.56 76 LYS A N 1
ATOM 616 C CA . LYS A 1 76 ? 0.416 10.459 5.330 1.00 94.56 76 LYS A CA 1
ATOM 617 C C . LYS A 1 76 ? 1.566 9.458 5.451 1.00 94.56 76 LYS A C 1
ATOM 619 O O . LYS A 1 76 ? 2.688 9.790 5.089 1.00 94.56 76 LYS A O 1
ATOM 624 N N . ILE A 1 77 ? 1.303 8.251 5.959 1.00 93.62 77 ILE A N 1
ATOM 625 C CA . ILE A 1 77 ? 2.335 7.212 6.144 1.00 93.62 77 ILE A CA 1
ATOM 626 C C . ILE A 1 77 ? 2.485 6.278 4.937 1.00 93.62 77 ILE A C 1
ATOM 628 O O . ILE A 1 77 ? 3.336 5.384 4.950 1.00 93.62 77 IL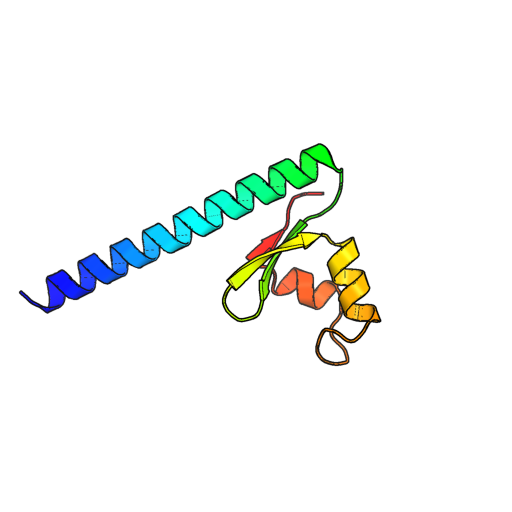E A O 1
ATOM 632 N N . ALA A 1 78 ? 1.633 6.419 3.921 1.00 95.81 78 ALA A N 1
ATOM 633 C CA . ALA A 1 78 ? 1.703 5.594 2.730 1.00 95.81 78 ALA A CA 1
ATOM 634 C C . ALA A 1 78 ? 3.037 5.817 2.011 1.00 95.81 78 ALA A C 1
ATOM 636 O O . ALA A 1 78 ? 3.440 6.947 1.753 1.00 95.81 78 ALA A O 1
ATOM 637 N N . ILE A 1 79 ? 3.703 4.721 1.640 1.00 96.31 79 ILE A N 1
ATOM 638 C CA . ILE A 1 79 ? 4.943 4.767 0.851 1.00 96.31 79 ILE A CA 1
ATOM 639 C C . ILE A 1 79 ? 4.655 5.382 -0.522 1.00 96.31 79 ILE A C 1
ATOM 641 O O . ILE A 1 79 ? 5.489 6.070 -1.100 1.00 96.31 79 ILE A O 1
ATOM 645 N N . TYR A 1 80 ? 3.465 5.103 -1.050 1.00 97.06 80 TYR A N 1
ATOM 646 C CA . TYR A 1 80 ? 2.988 5.622 -2.317 1.00 97.06 80 TYR A CA 1
ATOM 647 C C . TYR A 1 80 ? 1.462 5.686 -2.309 1.00 97.06 80 TYR A C 1
ATOM 649 O O . TYR A 1 80 ? 0.805 4.849 -1.682 1.00 97.06 80 TYR A O 1
ATOM 657 N N . LYS A 1 81 ? 0.904 6.641 -3.049 1.00 96.69 81 LYS A N 1
ATOM 658 C CA . LYS A 1 81 ? -0.526 6.739 -3.338 1.00 96.69 81 LYS A CA 1
ATOM 659 C C . LYS A 1 81 ? -0.714 7.010 -4.823 1.00 96.69 81 LYS A C 1
ATOM 661 O O . LYS A 1 81 ? -0.047 7.887 -5.367 1.00 96.69 81 LYS A O 1
ATOM 666 N N . THR A 1 82 ? -1.624 6.279 -5.454 1.00 96.62 82 THR A N 1
ATOM 667 C CA . THR A 1 82 ? -1.962 6.530 -6.854 1.00 96.62 82 THR A CA 1
ATOM 668 C C . THR A 1 82 ? -2.672 7.878 -6.995 1.00 96.62 82 THR A C 1
ATOM 670 O O . THR A 1 82 ? -3.334 8.376 -6.064 1.00 96.62 82 THR A O 1
ATOM 673 N N . ARG A 1 83 ? -2.524 8.496 -8.169 1.00 86.56 83 ARG A N 1
ATOM 674 C CA . ARG A 1 83 ? -3.218 9.748 -8.495 1.00 86.56 83 ARG A CA 1
ATOM 675 C C . ARG A 1 83 ? -4.684 9.443 -8.820 1.00 86.56 83 ARG A C 1
ATOM 677 O O . ARG A 1 83 ? -4.957 8.846 -9.851 1.00 86.56 83 ARG A O 1
ATOM 684 N N . LEU A 1 84 ? -5.606 9.831 -7.939 1.00 67.81 84 LEU A N 1
ATOM 685 C CA . LEU A 1 84 ? -6.980 10.154 -8.341 1.00 67.81 84 LEU A CA 1
ATOM 686 C C . LEU A 1 84 ? -7.045 11.653 -8.551 1.00 67.81 84 LEU A C 1
ATOM 688 O O . LEU A 1 84 ? -6.597 12.342 -7.595 1.00 67.81 84 LEU A O 1
#

pLDDT: mean 91.48, std 6.63, range [67.25, 97.94]

Solvent-accessible surface area (backbone atoms only — not comparable to full-atom values): 4867 Å² total; per-residue (Å²): 114,68,70,60,54,53,52,54,50,52,51,53,53,49,52,54,52,49,54,54,49,50,56,50,50,54,51,39,47,51,50,23,73,76,67,75,47,46,29,30,32,36,76,55,96,90,39,82,41,80,44,42,54,66,57,51,49,47,35,47,72,71,57,75,46,66,90,88,53,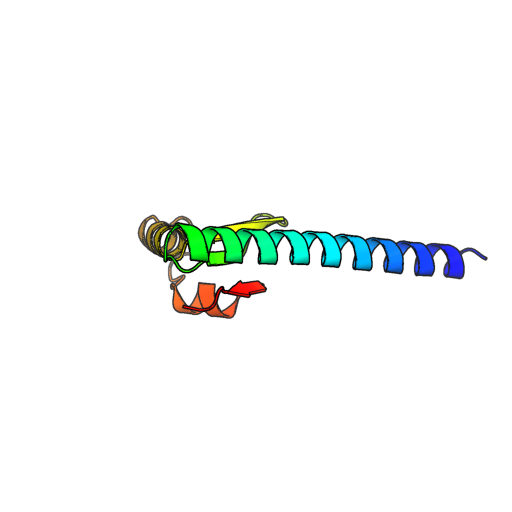48,66,67,56,51,63,71,68,30,81,40,67,51,90,120

Foldseek 3Di:
DVVVVVVVVVVVVVVVVVVVVVVQVVVQQVVCVVPVFKWFFAQDPNDTDIDTLVRVQVCQVVVVDPPPDDSVNRVVRTPDMDDD

Secondary structure (DSSP, 8-state):
-HHHHHHHHHHHHHHHHHHHHHHHHHHHHHHHHHH---EEEEEETTEEEEEEHHHHHHHHHTT-SPTT--HHHHHHH-SEE---

Radius of gyration: 16.27 Å; Cα contacts (8 Å, |Δi|>4): 79; chains: 1; bounding box: 53×18×32 Å

Nearest PDB structures (foldseek):
  1yd3-assembly1_A  TM=3.016E-01  e=3.076E+00  Thermotoga maritima
  1yd2-assembly1_A  TM=3.035E-01  e=3.521E+00  Thermotoga maritima
  2ol5-assembly1_B  TM=4.787E-01  e=7.410E+00  Geobacillus stearothermophilus
  1yd5-assembly1_A  TM=3.048E-01  e=4.938E+00  Thermotoga maritima
  1yd1-assembly1_A  TM=3.055E-01  e=5.653E+00  Thermotoga maritima